Protein AF-A0A087N1M2-F1 (afdb_monomer)

Foldseek 3Di:
DVVVVVVVVVVVVQQVVFVVLVVVVCVVVVCVVQWPDWDWDADPVVRFIWIWTAGNVHNQWIKTWTQDPVVRDIFIFIDNDDDDGDHTDPPD

Mean predicted aligned error: 8.6 Å

Secondary structure (DSSP, 8-state):
--HHHHHHHHHHHHHHHHHHHHHHHHHHTT-GGGEEEEEEEEETTTTEEEEEEEESS-TT--EEEEEETTTTEEEEEE-SSTT---------

Nearest PDB structures (foldseek):
  8ite-assembly1_A  TM=8.666E-01  e=7.756E+00  African swine fever virus
  7ype-assembly1_A  TM=7.358E-01  e=5.226E+00  African swine fever virus
  8roy-assembly1_B  TM=6.879E-01  e=5.529E+00  Homo sapiens

Solvent-accessible surface area (backbone atoms only — not comparable to full-atom values): 5420 Å² total; per-residue (Å²): 142,61,72,66,57,55,56,55,50,53,54,50,52,53,52,49,53,41,49,52,56,51,51,49,50,37,49,77,71,65,42,62,87,43,50,68,46,75,48,81,44,76,42,77,92,76,72,40,62,32,40,37,37,27,34,64,92,44,69,91,46,42,38,37,39,31,58,40,83,88,80,71,44,70,46,34,30,51,48,78,56,100,83,49,87,49,78,53,58,75,70,130

Sequence (92 aa):
MIVLSVLFFSMFFEKKNAADHVNHYLQEQGYTDKIERKMMTYRNDEKKYYMRVRFKDEPTYMYYYHYDKKTKVISAFILENSEHVTDGKYLP

Radius of gyration: 14.36 Å; Cα contacts (8 Å, |Δi|>4): 126; chains: 1; bounding box: 45×29×27 Å

Structure (mmCIF, N/CA/C/O backbone):
data_AF-A0A087N1M2-F1
#
_entry.id   AF-A0A087N1M2-F1
#
loop_
_atom_site.group_PDB
_atom_site.id
_atom_site.type_symbol
_atom_site.label_atom_id
_atom_site.label_alt_id
_atom_site.label_comp_id
_atom_site.label_asym_id
_atom_site.label_entity_id
_atom_site.label_seq_id
_atom_site.pdbx_PDB_ins_code
_atom_site.Cartn_x
_atom_site.Cartn_y
_atom_site.Cartn_z
_atom_site.occupancy
_atom_site.B_iso_or_equiv
_atom_site.auth_seq_id
_atom_site.auth_comp_id
_atom_site.auth_asym_id
_atom_site.auth_atom_id
_atom_site.pdbx_PDB_model_num
ATOM 1 N N . MET A 1 1 ? 34.622 -7.257 -4.455 1.00 51.66 1 MET A N 1
ATOM 2 C CA . MET A 1 1 ? 33.302 -7.353 -3.788 1.00 51.66 1 MET A CA 1
ATOM 3 C C . MET A 1 1 ? 32.679 -5.963 -3.594 1.00 51.66 1 MET A C 1
ATOM 5 O O . MET A 1 1 ? 32.524 -5.520 -2.469 1.00 51.66 1 MET A O 1
ATOM 9 N N . ILE A 1 2 ? 32.353 -5.245 -4.677 1.00 57.97 2 ILE A N 1
ATOM 10 C CA . ILE A 1 2 ? 31.770 -3.880 -4.602 1.00 57.97 2 ILE A CA 1
ATOM 11 C C . ILE A 1 2 ? 30.362 -3.844 -5.228 1.00 57.97 2 ILE A C 1
ATOM 13 O O . ILE A 1 2 ? 29.501 -3.088 -4.793 1.00 57.97 2 ILE A O 1
ATOM 17 N N . VAL A 1 3 ? 30.087 -4.729 -6.193 1.00 58.25 3 VAL A N 1
ATOM 18 C CA . VAL A 1 3 ? 28.828 -4.749 -6.957 1.00 58.25 3 VAL A CA 1
ATOM 19 C C . VAL A 1 3 ? 27.618 -5.170 -6.113 1.00 58.25 3 VAL A C 1
ATOM 21 O O . VAL A 1 3 ? 26.544 -4.597 -6.274 1.00 58.25 3 VAL A O 1
ATOM 24 N N . LEU A 1 4 ? 27.781 -6.110 -5.170 1.00 56.81 4 LEU A N 1
ATOM 25 C CA . LEU A 1 4 ? 26.683 -6.503 -4.275 1.00 56.81 4 LEU A CA 1
ATOM 26 C C . LEU A 1 4 ? 26.229 -5.324 -3.407 1.00 56.81 4 LEU A C 1
ATOM 28 O O . LEU A 1 4 ? 25.035 -5.077 -3.285 1.00 56.81 4 LEU A O 1
ATOM 32 N N . SER A 1 5 ? 27.174 -4.564 -2.853 1.00 59.28 5 SER A N 1
ATOM 33 C CA . SER A 1 5 ? 26.898 -3.467 -1.925 1.00 59.28 5 SER A CA 1
ATOM 34 C C . SER A 1 5 ? 25.973 -2.420 -2.552 1.00 59.28 5 SER A C 1
ATOM 36 O O . SER A 1 5 ? 24.974 -2.042 -1.950 1.00 59.28 5 SER A O 1
ATOM 38 N N . VAL A 1 6 ? 26.251 -2.010 -3.795 1.00 62.72 6 VAL A N 1
ATOM 39 C CA . VAL A 1 6 ? 25.478 -0.974 -4.509 1.00 62.72 6 VAL A CA 1
ATOM 40 C C . VAL A 1 6 ? 24.031 -1.409 -4.768 1.00 62.72 6 VAL A C 1
ATOM 42 O O . VAL A 1 6 ? 23.116 -0.596 -4.640 1.00 62.72 6 VAL A O 1
ATOM 45 N N . LEU A 1 7 ? 23.809 -2.692 -5.070 1.00 61.19 7 LEU A N 1
ATOM 46 C CA . LEU A 1 7 ? 22.470 -3.247 -5.301 1.00 61.19 7 LEU A CA 1
ATOM 47 C C . LEU A 1 7 ? 21.633 -3.307 -4.015 1.00 61.19 7 LEU A C 1
ATOM 49 O O . LEU A 1 7 ? 20.435 -3.027 -4.043 1.00 61.19 7 LEU A O 1
ATOM 53 N N . PHE A 1 8 ? 22.252 -3.621 -2.874 1.00 63.09 8 PHE A N 1
ATOM 54 C CA . PHE A 1 8 ? 21.556 -3.583 -1.584 1.00 63.09 8 PHE A CA 1
ATOM 55 C C . PHE A 1 8 ? 21.196 -2.152 -1.169 1.00 63.09 8 PHE A C 1
ATOM 57 O O . PHE A 1 8 ? 20.093 -1.918 -0.668 1.00 63.09 8 PHE A O 1
ATOM 64 N N . PHE A 1 9 ? 22.084 -1.184 -1.419 1.00 66.44 9 PHE A N 1
ATOM 65 C CA . PHE A 1 9 ? 21.801 0.224 -1.137 1.00 66.44 9 PHE A CA 1
ATOM 66 C C . PHE A 1 9 ? 20.639 0.752 -1.978 1.00 66.44 9 PHE A C 1
ATOM 68 O O . PHE A 1 9 ? 19.718 1.348 -1.418 1.00 66.44 9 PHE A O 1
ATOM 75 N N . SER A 1 10 ? 20.632 0.509 -3.293 1.00 71.50 10 SER A N 1
ATOM 76 C CA . SER A 1 10 ? 19.560 1.003 -4.165 1.00 71.50 10 SER A CA 1
ATOM 77 C C . SER A 1 10 ? 18.196 0.459 -3.735 1.00 71.50 10 SER A C 1
ATOM 79 O O . SER A 1 10 ? 17.265 1.237 -3.538 1.00 71.50 10 SER A O 1
ATOM 81 N N . MET A 1 11 ? 18.102 -0.844 -3.459 1.00 72.88 11 MET A N 1
ATOM 82 C CA . MET A 1 11 ? 16.874 -1.485 -2.991 1.00 72.88 11 MET A CA 1
ATOM 83 C C . MET A 1 11 ? 16.352 -0.858 -1.684 1.00 72.88 11 MET A C 1
ATOM 85 O O . MET A 1 11 ? 15.155 -0.589 -1.555 1.00 72.88 11 MET A O 1
ATOM 89 N N . PHE A 1 12 ? 17.243 -0.566 -0.732 1.00 77.19 12 PHE A N 1
ATOM 90 C CA . PHE A 1 12 ? 16.873 0.068 0.535 1.00 77.19 12 PHE A CA 1
ATOM 91 C C . PHE A 1 12 ? 16.340 1.496 0.346 1.00 77.19 12 PHE A C 1
ATOM 93 O O . PHE A 1 12 ? 15.322 1.857 0.942 1.00 77.19 12 PHE A O 1
ATOM 100 N N . PHE A 1 13 ? 16.979 2.292 -0.516 1.00 81.19 13 PHE A N 1
ATOM 101 C CA . PHE A 1 13 ? 16.510 3.639 -0.850 1.00 81.19 13 PHE A CA 1
ATOM 102 C C . PHE A 1 13 ? 15.138 3.619 -1.519 1.00 81.19 13 PHE A C 1
ATOM 104 O O . PHE A 1 13 ? 14.276 4.427 -1.179 1.00 81.19 13 PHE A O 1
ATOM 111 N N . GLU A 1 14 ? 14.900 2.681 -2.436 1.00 81.25 14 GLU A N 1
ATOM 112 C CA . GLU A 1 14 ? 13.597 2.556 -3.087 1.00 81.25 14 GLU A CA 1
A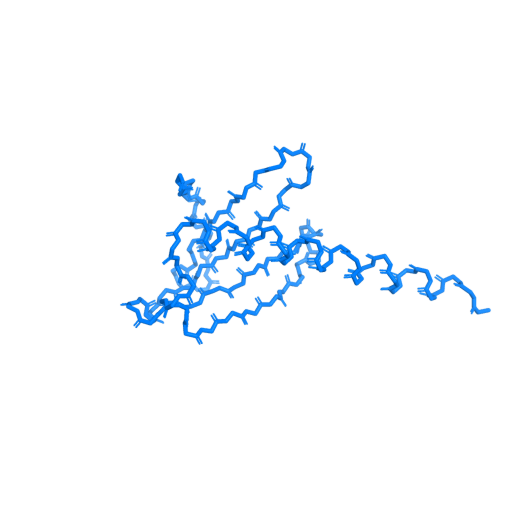TOM 113 C C . GLU A 1 14 ? 12.490 2.171 -2.110 1.00 81.25 14 GLU A C 1
ATOM 115 O O . GLU A 1 14 ? 11.408 2.761 -2.157 1.00 81.25 14 GLU A O 1
ATOM 120 N N . LYS A 1 15 ? 12.778 1.237 -1.196 1.00 83.44 15 LYS A N 1
ATOM 121 C CA . LYS A 1 15 ? 11.856 0.841 -0.131 1.00 83.44 15 LYS A CA 1
ATOM 122 C C . LYS A 1 15 ? 11.504 2.023 0.766 1.00 83.44 15 LYS A C 1
ATOM 124 O O . LYS A 1 15 ? 10.328 2.234 1.053 1.00 83.44 15 LYS A O 1
ATOM 129 N N . LYS A 1 16 ? 12.514 2.779 1.213 1.00 85.94 16 LYS A N 1
ATOM 130 C CA . LYS A 1 16 ? 12.317 3.945 2.080 1.00 85.94 16 LYS A CA 1
ATOM 131 C C . LYS A 1 16 ? 11.507 5.027 1.372 1.00 85.94 16 LYS A C 1
ATOM 133 O O . LYS A 1 16 ? 10.515 5.479 1.921 1.00 85.94 16 LYS A O 1
ATOM 138 N N . ASN A 1 17 ? 11.865 5.362 0.135 1.00 87.12 17 ASN A N 1
ATOM 139 C CA . ASN A 1 17 ? 11.163 6.380 -0.639 1.00 87.12 17 ASN A CA 1
ATOM 140 C C . ASN A 1 17 ? 9.676 6.025 -0.839 1.00 87.12 17 ASN A C 1
ATOM 142 O O . ASN A 1 17 ? 8.796 6.842 -0.592 1.00 87.12 17 ASN A O 1
ATOM 146 N N . ALA A 1 18 ? 9.380 4.775 -1.213 1.00 84.88 18 ALA A N 1
ATOM 147 C CA . ALA A 1 18 ? 7.998 4.311 -1.333 1.00 84.88 18 ALA A CA 1
ATOM 148 C C . ALA A 1 18 ? 7.249 4.369 0.010 1.00 84.88 18 ALA A C 1
ATOM 150 O O . ALA A 1 18 ? 6.089 4.772 0.051 1.00 84.88 18 ALA A O 1
ATOM 151 N N . ALA A 1 19 ? 7.908 3.990 1.108 1.00 87.50 19 ALA A N 1
ATOM 152 C CA . ALA A 1 19 ? 7.306 4.046 2.432 1.00 87.50 19 ALA A CA 1
ATOM 153 C C . ALA A 1 19 ? 7.020 5.482 2.889 1.00 87.50 19 ALA A C 1
ATOM 155 O O . ALA A 1 19 ? 5.952 5.729 3.439 1.00 87.50 19 ALA A O 1
ATOM 156 N N . ASP A 1 20 ? 7.939 6.416 2.650 1.00 89.69 20 ASP A N 1
ATOM 157 C CA . ASP A 1 20 ? 7.798 7.819 3.043 1.00 89.69 20 ASP A CA 1
ATOM 158 C C . ASP A 1 20 ? 6.635 8.484 2.294 1.00 89.69 20 ASP A C 1
ATOM 160 O O . ASP A 1 20 ? 5.792 9.112 2.929 1.00 89.69 20 ASP A O 1
ATOM 164 N N . HIS A 1 21 ? 6.509 8.260 0.980 1.00 89.88 21 HIS A N 1
ATOM 165 C CA . HIS A 1 21 ? 5.385 8.782 0.195 1.00 89.88 21 HIS A CA 1
ATOM 166 C C . HIS A 1 21 ? 4.031 8.230 0.651 1.00 89.88 21 HIS A C 1
ATOM 168 O O . HIS A 1 21 ? 3.084 8.992 0.833 1.00 89.88 21 HIS A O 1
ATOM 174 N N . VAL A 1 22 ? 3.935 6.917 0.880 1.00 87.06 22 VAL A N 1
ATOM 175 C CA . VAL A 1 22 ? 2.687 6.318 1.370 1.00 87.06 22 VAL A CA 1
ATOM 176 C C . VAL A 1 22 ? 2.355 6.800 2.785 1.00 87.06 22 VAL A C 1
ATOM 178 O O . VAL A 1 22 ? 1.207 7.130 3.062 1.00 87.06 22 VAL A O 1
ATOM 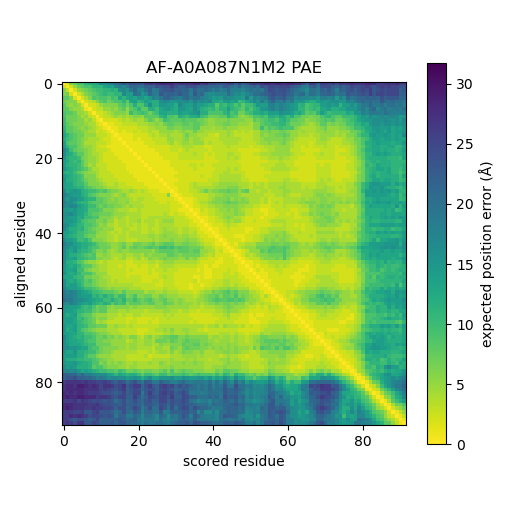181 N N . ASN A 1 23 ? 3.341 6.870 3.684 1.00 89.19 23 ASN A N 1
ATOM 182 C CA . ASN A 1 23 ? 3.130 7.380 5.040 1.00 89.19 23 ASN A CA 1
ATOM 183 C C . ASN A 1 23 ? 2.661 8.835 5.027 1.00 89.19 23 ASN A C 1
ATOM 185 O O . ASN A 1 23 ? 1.764 9.180 5.789 1.00 89.19 23 ASN A O 1
ATOM 189 N N . HIS A 1 24 ? 3.262 9.666 4.174 1.00 89.50 24 HIS A N 1
ATOM 190 C CA . HIS A 1 24 ? 2.875 11.060 4.026 1.00 89.50 24 HIS A CA 1
ATOM 191 C C . HIS A 1 24 ? 1.417 11.183 3.584 1.00 89.50 24 HIS A C 1
ATOM 193 O O . HIS A 1 24 ? 0.648 11.866 4.246 1.00 89.50 24 HIS A O 1
ATOM 199 N N . TYR A 1 25 ? 1.001 10.424 2.570 1.00 87.19 25 TYR A N 1
ATOM 200 C CA . TYR A 1 25 ? -0.396 10.392 2.133 1.00 87.19 25 TYR A CA 1
ATOM 201 C C . TYR A 1 25 ? -1.358 9.933 3.232 1.00 87.19 25 TYR A C 1
ATOM 203 O O . TYR A 1 25 ? -2.380 10.567 3.469 1.00 87.19 25 TYR A O 1
ATOM 211 N N . LEU A 1 26 ? -1.022 8.868 3.966 1.00 86.50 26 LEU A N 1
ATOM 212 C CA . LEU A 1 26 ? -1.849 8.410 5.090 1.00 86.50 26 LEU A CA 1
ATOM 213 C C . LEU A 1 26 ? -1.956 9.466 6.198 1.00 86.50 26 LEU A C 1
ATOM 215 O O . LEU A 1 26 ? -2.985 9.549 6.868 1.00 86.50 26 LEU A O 1
ATOM 219 N N . GLN A 1 27 ? -0.906 10.265 6.389 1.00 89.75 27 GLN A N 1
ATOM 220 C CA . GLN A 1 27 ? -0.898 11.371 7.336 1.00 89.75 27 GLN A CA 1
ATOM 221 C C . GLN A 1 27 ? -1.743 12.551 6.846 1.00 89.75 27 GLN A C 1
ATOM 223 O O . GLN A 1 27 ? -2.536 13.066 7.630 1.00 89.75 27 GLN A O 1
ATOM 228 N N . GLU A 1 28 ? -1.615 12.953 5.581 1.00 87.94 28 GLU A N 1
ATOM 229 C CA . GLU A 1 28 ? -2.421 14.023 4.972 1.00 87.94 28 GLU A CA 1
ATOM 230 C C . GLU A 1 28 ? -3.917 13.699 5.009 1.00 87.94 28 GLU A C 1
ATOM 232 O O . GLU A 1 28 ? -4.737 14.568 5.292 1.00 87.94 28 GLU A O 1
ATOM 237 N N . GLN A 1 29 ? -4.266 12.428 4.813 1.00 83.19 29 GLN A N 1
ATOM 238 C CA . GLN A 1 29 ? -5.642 11.937 4.874 1.00 83.19 29 GLN A CA 1
ATOM 239 C C . GLN A 1 29 ? -6.145 11.682 6.311 1.00 83.19 29 GLN A C 1
ATOM 241 O O . GLN A 1 29 ? -7.285 11.265 6.513 1.00 83.19 29 GLN A O 1
ATOM 246 N N . GLY A 1 30 ? -5.310 11.900 7.334 1.00 85.56 30 GLY A N 1
ATOM 247 C CA . GLY A 1 30 ? -5.703 11.748 8.739 1.00 85.56 30 GLY A CA 1
ATOM 248 C C . GLY A 1 30 ? -5.919 10.299 9.194 1.00 85.56 30 GLY A C 1
ATOM 249 O O . GLY A 1 30 ? -6.614 10.052 10.181 1.00 85.56 30 GLY A O 1
ATOM 250 N N . TYR A 1 31 ? -5.332 9.318 8.504 1.00 85.12 31 TYR A N 1
ATOM 251 C CA . TYR A 1 31 ? -5.494 7.900 8.833 1.00 85.12 31 TYR A CA 1
ATOM 252 C C . TYR A 1 31 ? -4.502 7.383 9.883 1.00 85.12 31 TYR A C 1
ATOM 254 O O . TYR A 1 31 ? -4.714 6.297 10.420 1.00 85.12 31 TYR A O 1
ATOM 262 N N . THR A 1 32 ? -3.437 8.126 10.206 1.00 84.81 32 THR A N 1
ATOM 263 C CA . THR A 1 32 ? -2.327 7.667 11.065 1.00 84.81 32 THR A CA 1
ATOM 264 C C . THR A 1 32 ? -2.780 7.047 12.390 1.00 84.81 32 THR A C 1
ATOM 266 O O . THR A 1 32 ? -2.299 5.973 12.752 1.00 84.81 32 THR A O 1
ATOM 269 N N . ASP A 1 33 ? -3.744 7.659 13.080 1.00 87.75 33 ASP A N 1
ATOM 270 C CA . ASP A 1 33 ? -4.212 7.194 14.396 1.00 87.75 33 ASP A CA 1
ATOM 271 C C . ASP A 1 33 ? -5.110 5.950 14.318 1.00 87.75 33 ASP A C 1
ATOM 273 O O . ASP A 1 33 ? -5.240 5.183 15.285 1.00 87.75 33 ASP A O 1
ATOM 277 N N . LYS A 1 34 ? -5.700 5.724 13.140 1.00 87.12 34 LYS A N 1
ATOM 278 C CA . LYS A 1 34 ? -6.548 4.571 12.835 1.00 87.12 34 LYS A CA 1
ATOM 279 C C . LYS A 1 34 ? -5.734 3.348 12.436 1.00 87.12 34 LYS A C 1
ATOM 281 O O . LYS A 1 34 ? -6.283 2.255 12.407 1.00 87.12 34 LYS A O 1
ATOM 286 N N . ILE A 1 35 ? -4.438 3.486 12.152 1.00 87.50 35 ILE A N 1
ATOM 287 C CA . ILE A 1 35 ? -3.586 2.353 11.776 1.00 87.50 35 ILE A CA 1
ATOM 288 C C . ILE A 1 35 ? -3.336 1.474 13.005 1.00 87.50 35 ILE A C 1
ATOM 290 O O . ILE A 1 35 ? -2.801 1.917 14.020 1.00 87.50 35 ILE A O 1
ATOM 294 N N . GLU A 1 36 ? -3.697 0.199 12.902 1.00 87.94 36 GLU A N 1
ATOM 295 C CA . GLU A 1 36 ? -3.340 -0.826 13.882 1.00 87.94 36 GLU A CA 1
ATOM 296 C C . GLU A 1 36 ? -1.951 -1.391 13.572 1.00 87.94 36 GLU A C 1
ATOM 298 O O . 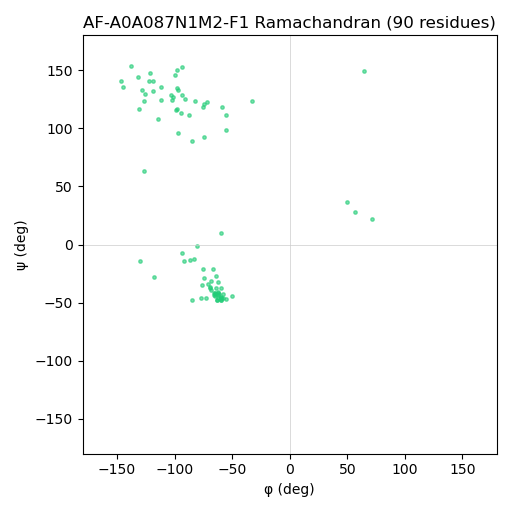GLU A 1 36 ? -1.086 -1.506 14.441 1.00 87.94 36 GLU A O 1
ATOM 303 N N . ARG A 1 37 ? -1.723 -1.739 12.301 1.00 86.38 37 ARG A N 1
ATOM 304 C CA . ARG A 1 37 ? -0.475 -2.339 11.834 1.00 86.38 37 ARG A CA 1
ATOM 305 C C . ARG A 1 37 ? -0.174 -1.893 10.414 1.00 86.38 37 ARG 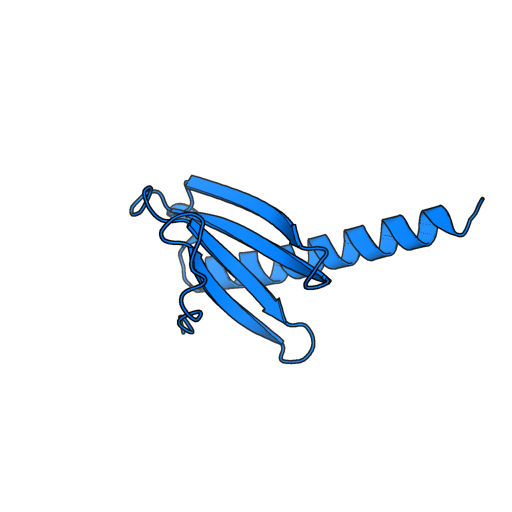A C 1
ATOM 307 O O . ARG A 1 37 ? -1.058 -1.877 9.563 1.00 86.38 37 ARG A O 1
ATOM 314 N N . LYS A 1 38 ? 1.103 -1.627 10.138 1.00 88.62 38 LYS A N 1
ATOM 315 C CA . LYS A 1 38 ? 1.610 -1.446 8.777 1.00 88.62 38 LYS A CA 1
ATOM 316 C C . LYS A 1 38 ? 2.873 -2.260 8.530 1.00 88.62 38 LYS A C 1
ATOM 318 O O . LYS A 1 38 ? 3.698 -2.412 9.428 1.00 88.62 38 LYS A O 1
ATOM 323 N N . MET A 1 39 ? 3.028 -2.785 7.320 1.00 87.38 39 MET A N 1
ATOM 324 C CA . MET A 1 39 ? 4.192 -3.573 6.916 1.00 87.38 39 MET A CA 1
ATOM 325 C C . MET A 1 39 ? 4.540 -3.308 5.456 1.00 87.38 39 MET A C 1
ATOM 327 O O . MET A 1 39 ? 3.668 -3.310 4.594 1.00 87.38 39 MET A O 1
ATOM 331 N N . MET A 1 40 ? 5.830 -3.134 5.168 1.00 85.38 40 MET A N 1
ATOM 332 C CA . MET A 1 40 ? 6.306 -2.978 3.798 1.00 85.38 40 MET A CA 1
ATOM 333 C C . MET A 1 40 ? 6.676 -4.331 3.195 1.00 85.38 40 MET A C 1
ATOM 335 O O . MET A 1 40 ? 7.520 -5.042 3.742 1.00 85.38 40 MET A O 1
ATOM 339 N N . THR A 1 41 ? 6.091 -4.652 2.047 1.00 84.44 41 THR A N 1
ATOM 340 C CA . THR A 1 41 ? 6.355 -5.878 1.288 1.00 84.44 41 THR A CA 1
ATOM 341 C C . THR A 1 41 ? 6.816 -5.545 -0.124 1.00 84.44 41 THR A C 1
ATOM 343 O O . THR A 1 41 ? 6.314 -4.609 -0.741 1.00 84.44 41 THR A O 1
ATOM 346 N N . TYR A 1 42 ? 7.779 -6.310 -0.632 1.00 82.19 42 TYR A N 1
ATOM 347 C CA . TYR A 1 42 ? 8.226 -6.227 -2.019 1.00 82.19 42 TYR A CA 1
ATOM 348 C C . TYR A 1 42 ? 7.613 -7.379 -2.813 1.00 82.19 42 TYR A C 1
ATOM 350 O O . TYR A 1 42 ? 7.751 -8.535 -2.410 1.00 82.19 42 TYR A O 1
ATOM 358 N N . ARG A 1 43 ? 6.943 -7.064 -3.922 1.00 81.00 43 ARG A N 1
ATOM 359 C CA . ARG A 1 43 ? 6.447 -8.045 -4.890 1.00 81.00 43 ARG A CA 1
ATOM 360 C C . ARG A 1 43 ? 7.424 -8.129 -6.050 1.00 81.00 43 ARG A C 1
ATOM 362 O O . ARG A 1 43 ? 7.655 -7.136 -6.740 1.00 81.00 43 ARG A O 1
ATOM 369 N N . ASN A 1 44 ? 8.037 -9.296 -6.217 1.00 73.81 44 ASN A N 1
ATOM 370 C CA . ASN A 1 44 ? 9.094 -9.503 -7.205 1.00 73.81 44 ASN A CA 1
ATOM 371 C C . ASN A 1 44 ? 8.550 -9.632 -8.639 1.00 73.81 44 ASN A C 1
ATOM 373 O O . ASN A 1 44 ? 9.175 -9.160 -9.582 1.00 73.81 44 ASN A O 1
ATOM 377 N N . ASP A 1 45 ? 7.372 -10.233 -8.782 1.00 79.31 45 ASP A N 1
ATOM 378 C CA . ASP A 1 45 ? 6.581 -10.327 -10.014 1.00 79.31 45 ASP A CA 1
ATOM 379 C C . ASP A 1 45 ? 6.288 -8.948 -10.621 1.00 79.31 45 ASP A C 1
ATOM 381 O O . ASP A 1 45 ? 6.522 -8.722 -11.806 1.00 79.31 45 ASP A O 1
ATOM 385 N N . GLU A 1 46 ? 5.859 -7.998 -9.794 1.00 77.25 46 GLU A N 1
ATOM 386 C CA . GLU A 1 46 ? 5.533 -6.640 -10.238 1.00 77.25 46 GLU A CA 1
ATOM 387 C C . GLU A 1 46 ? 6.710 -5.663 -10.103 1.00 77.25 46 GLU A C 1
ATOM 389 O O . GLU A 1 46 ? 6.622 -4.519 -10.547 1.00 77.25 46 GLU A O 1
ATOM 394 N N . LYS A 1 47 ? 7.813 -6.095 -9.477 1.00 80.31 47 LYS A N 1
ATOM 395 C CA . LYS A 1 47 ? 8.956 -5.261 -9.065 1.00 80.31 47 LYS A CA 1
ATOM 396 C C . LYS A 1 47 ? 8.532 -4.010 -8.282 1.00 80.31 47 LYS A C 1
ATOM 398 O O . LYS A 1 47 ? 9.133 -2.944 -8.423 1.00 80.31 47 LYS A O 1
ATOM 403 N N . LYS A 1 48 ? 7.497 -4.136 -7.448 1.00 83.12 48 LYS A N 1
ATOM 404 C CA . LYS A 1 48 ? 6.857 -3.024 -6.732 1.00 83.12 48 LYS A CA 1
ATOM 405 C C . LYS A 1 48 ? 6.899 -3.206 -5.223 1.00 83.12 48 LYS A C 1
ATOM 407 O O . LYS A 1 48 ? 6.812 -4.309 -4.687 1.00 83.12 48 LYS A O 1
ATOM 412 N N . TYR A 1 49 ? 6.992 -2.076 -4.537 1.00 85.12 49 TYR A N 1
ATOM 413 C CA . TYR A 1 49 ? 6.830 -1.991 -3.096 1.00 85.12 49 TYR A CA 1
ATOM 414 C C . TYR A 1 49 ? 5.379 -1.661 -2.753 1.00 85.12 49 TYR A C 1
ATOM 416 O O . TYR A 1 49 ? 4.831 -0.680 -3.261 1.00 85.12 49 TYR A O 1
ATOM 424 N N . TYR A 1 50 ? 4.802 -2.465 -1.862 1.00 86.06 50 TYR A N 1
ATOM 425 C CA . TYR A 1 50 ? 3.463 -2.289 -1.314 1.00 86.06 50 TYR A CA 1
ATOM 426 C C . TYR A 1 50 ? 3.530 -2.099 0.197 1.00 86.06 50 TYR A C 1
ATOM 428 O O . TYR A 1 50 ? 4.191 -2.873 0.897 1.00 86.06 50 TYR A O 1
ATOM 436 N N . MET A 1 51 ? 2.836 -1.087 0.706 1.00 88.75 51 MET A N 1
ATOM 437 C CA . MET A 1 51 ? 2.600 -0.917 2.131 1.00 88.75 51 MET A CA 1
ATOM 438 C C . MET A 1 51 ? 1.255 -1.537 2.482 1.00 88.75 51 MET A C 1
ATOM 440 O O . MET A 1 51 ? 0.206 -1.050 2.072 1.00 88.75 51 MET A O 1
ATOM 444 N N . ARG A 1 52 ? 1.304 -2.614 3.256 1.00 89.94 52 ARG A N 1
ATOM 445 C CA . ARG A 1 52 ? 0.132 -3.278 3.818 1.00 89.94 52 ARG A CA 1
ATOM 446 C C . ARG A 1 52 ? -0.270 -2.527 5.071 1.00 89.94 52 ARG A C 1
ATOM 448 O O . ARG A 1 52 ? 0.560 -2.397 5.967 1.00 89.94 52 ARG A O 1
ATOM 455 N N . VAL A 1 53 ? -1.503 -2.058 5.142 1.00 88.25 53 VAL A N 1
ATOM 456 C CA . VAL A 1 53 ? -2.054 -1.309 6.269 1.00 88.25 53 VAL A CA 1
ATOM 457 C C . VAL A 1 53 ? -3.324 -2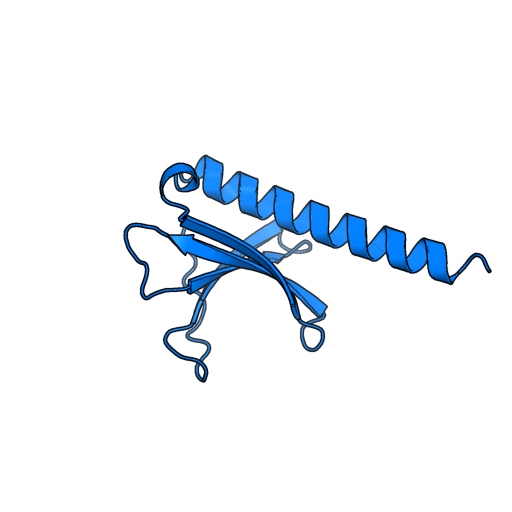.007 6.730 1.00 88.25 53 VAL A C 1
ATOM 459 O O . VAL A 1 53 ? -4.197 -2.333 5.928 1.00 88.25 53 VAL A O 1
ATOM 462 N N . ARG A 1 54 ? -3.405 -2.264 8.032 1.00 87.12 54 ARG A N 1
ATOM 463 C CA . ARG A 1 54 ? -4.610 -2.720 8.718 1.00 87.12 54 ARG A CA 1
ATOM 464 C C . ARG A 1 54 ? -5.070 -1.595 9.630 1.00 87.12 54 ARG A C 1
ATOM 466 O O . ARG A 1 54 ? -4.276 -1.119 10.450 1.00 87.12 54 ARG A O 1
ATOM 473 N N . PHE A 1 55 ? -6.316 -1.174 9.469 1.00 87.75 55 PHE A N 1
ATOM 474 C CA . PHE A 1 55 ? -6.922 -0.156 10.315 1.00 87.75 55 PHE A CA 1
ATOM 475 C C . PHE A 1 55 ? -7.682 -0.794 11.486 1.00 87.75 55 PHE A C 1
ATOM 477 O O . PHE A 1 55 ? -8.116 -1.941 11.403 1.00 87.75 55 PHE A O 1
ATOM 484 N N . LYS A 1 56 ? -7.795 -0.058 12.595 1.00 87.44 56 LYS A N 1
ATOM 485 C CA . LYS A 1 56 ? -8.433 -0.492 13.849 1.00 87.44 56 LYS A CA 1
ATOM 486 C C . LYS A 1 56 ? -9.954 -0.597 13.726 1.00 87.44 56 LYS A C 1
ATOM 488 O O . LYS A 1 56 ? -10.558 -1.432 14.388 1.00 87.44 56 LYS A O 1
ATOM 493 N N . ASP A 1 57 ? -10.555 0.282 12.930 1.00 86.06 57 ASP A N 1
ATOM 494 C CA . ASP A 1 57 ? -11.986 0.314 12.614 1.00 86.06 57 ASP A CA 1
ATOM 495 C C . ASP A 1 57 ? -12.387 -0.801 11.640 1.00 86.06 57 ASP A C 1
ATOM 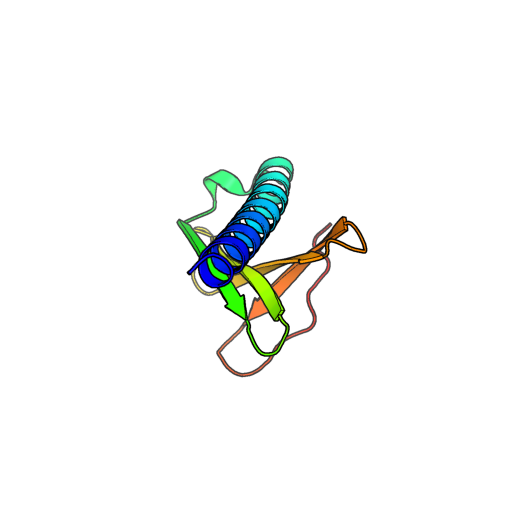497 O O . ASP A 1 57 ? -13.497 -1.321 11.722 1.00 86.06 57 ASP A O 1
ATOM 501 N N . GLU A 1 58 ? -11.460 -1.228 10.782 1.00 80.38 58 GLU A N 1
ATOM 502 C CA . GLU A 1 58 ? -11.686 -2.243 9.754 1.00 80.38 58 GLU A CA 1
ATOM 503 C C . GLU A 1 58 ? -10.672 -3.406 9.818 1.00 80.38 58 GLU A C 1
ATOM 505 O O . GLU A 1 58 ? -9.927 -3.651 8.863 1.00 80.38 58 GLU A O 1
ATOM 510 N N . PRO A 1 59 ? -10.635 -4.188 10.917 1.00 77.00 59 PRO A N 1
ATOM 511 C CA . PRO A 1 59 ? -9.624 -5.233 11.112 1.00 77.00 59 PRO A CA 1
ATOM 512 C C . PRO A 1 59 ? -9.754 -6.400 10.118 1.00 77.00 59 PRO A C 1
ATOM 514 O O . PRO A 1 59 ? -8.791 -7.145 9.898 1.00 77.00 59 PRO A O 1
ATOM 517 N N . THR A 1 60 ? -10.930 -6.577 9.512 1.00 78.44 60 THR A N 1
ATOM 518 C CA . THR A 1 60 ? -11.191 -7.602 8.490 1.00 78.44 60 THR A CA 1
ATOM 519 C C . THR A 1 60 ? -10.446 -7.312 7.189 1.00 78.44 60 THR A C 1
ATOM 521 O O . THR A 1 60 ? -10.013 -8.244 6.514 1.00 78.44 60 THR A O 1
ATOM 524 N N . TYR A 1 61 ? -10.236 -6.035 6.860 1.00 78.88 61 TYR A N 1
ATOM 525 C CA . TYR A 1 61 ? -9.642 -5.625 5.595 1.00 78.88 61 TYR A CA 1
ATOM 526 C C . TYR A 1 61 ? -8.152 -5.333 5.732 1.00 78.88 61 TYR A C 1
ATOM 528 O O . TYR A 1 61 ? -7.638 -4.910 6.771 1.00 78.88 61 TYR A O 1
ATOM 536 N N . MET A 1 62 ? -7.436 -5.567 4.636 1.00 82.56 62 MET A N 1
ATOM 537 C CA . MET A 1 62 ? -6.049 -5.161 4.504 1.00 82.56 62 MET A CA 1
ATOM 538 C C . MET A 1 62 ? -5.881 -4.340 3.239 1.00 82.56 62 MET A C 1
ATOM 540 O O . MET A 1 62 ? -6.174 -4.803 2.136 1.00 82.56 62 MET A O 1
ATOM 544 N N . TYR A 1 63 ? -5.375 -3.132 3.433 1.00 84.12 63 TYR A N 1
ATOM 545 C CA . TYR A 1 63 ? -5.177 -2.144 2.392 1.00 84.12 63 TYR A CA 1
ATOM 546 C C . TYR A 1 63 ? -3.738 -2.196 1.903 1.00 84.12 63 TYR A C 1
ATOM 548 O O . TYR A 1 63 ? -2.801 -2.230 2.700 1.00 84.12 63 TYR A O 1
ATOM 556 N N . TYR A 1 64 ? -3.553 -2.212 0.591 1.00 85.81 64 TYR A N 1
ATOM 557 C CA . TYR A 1 64 ? -2.247 -2.276 -0.049 1.00 85.81 64 TYR A CA 1
ATOM 558 C C . TYR A 1 64 ? -2.022 -0.984 -0.809 1.00 85.81 64 TYR A C 1
ATOM 560 O O . TYR A 1 64 ? -2.631 -0.757 -1.850 1.00 85.81 64 TYR A O 1
ATOM 568 N N . TYR A 1 65 ? -1.133 -0.149 -0.288 1.00 86.38 65 TYR A N 1
ATOM 569 C CA . TYR A 1 65 ? -0.772 1.122 -0.897 1.00 86.38 65 TYR A CA 1
ATOM 570 C C . TYR A 1 65 ? 0.509 0.979 -1.707 1.00 86.38 65 TYR A C 1
ATOM 572 O O . TYR A 1 65 ? 1.498 0.408 -1.243 1.00 86.38 65 TYR A O 1
ATOM 580 N N . HIS A 1 66 ? 0.507 1.537 -2.907 1.00 87.06 66 HIS A N 1
ATOM 581 C CA . HIS A 1 66 ? 1.645 1.574 -3.807 1.00 87.06 66 HIS A CA 1
ATOM 582 C C . HIS A 1 66 ? 1.887 2.996 -4.282 1.00 87.06 66 HIS A C 1
ATOM 584 O O . HIS A 1 66 ? 0.960 3.662 -4.726 1.00 87.06 66 HIS A O 1
ATOM 590 N N . TYR A 1 67 ? 3.144 3.427 -4.229 1.00 86.38 67 TYR A N 1
ATOM 591 C CA . TYR A 1 67 ? 3.577 4.673 -4.840 1.00 86.38 67 TYR A CA 1
ATOM 592 C C . TYR A 1 67 ? 4.203 4.404 -6.211 1.00 86.38 67 TYR A C 1
ATOM 594 O O . TYR A 1 67 ? 5.256 3.761 -6.304 1.00 86.38 67 TYR A O 1
ATOM 602 N N . ASP A 1 68 ? 3.578 4.931 -7.262 1.00 83.25 68 ASP A N 1
ATOM 603 C CA . ASP A 1 68 ? 4.131 4.914 -8.612 1.00 83.25 68 ASP A CA 1
ATOM 604 C C . ASP A 1 68 ? 5.029 6.141 -8.818 1.00 83.25 68 ASP A C 1
ATOM 606 O O . ASP A 1 68 ? 4.571 7.280 -8.901 1.00 83.25 68 ASP A O 1
ATOM 610 N N . LYS A 1 69 ? 6.339 5.910 -8.942 1.00 77.81 69 LYS A N 1
ATOM 611 C CA . LYS A 1 69 ? 7.334 6.976 -9.138 1.00 77.81 69 LYS A CA 1
ATOM 612 C C . LYS A 1 69 ? 7.165 7.738 -10.458 1.00 77.81 69 LYS A C 1
ATOM 614 O O . LYS A 1 69 ? 7.614 8.879 -10.540 1.00 77.81 69 LYS A O 1
ATOM 619 N N . LYS A 1 70 ? 6.597 7.115 -11.499 1.00 80.75 70 LYS A N 1
ATOM 620 C CA . LYS A 1 70 ? 6.456 7.730 -12.830 1.00 80.75 70 LYS A CA 1
ATOM 621 C C . LYS A 1 70 ? 5.313 8.732 -12.848 1.00 80.75 70 LYS A C 1
ATOM 623 O O . LYS A 1 70 ? 5.476 9.832 -13.362 1.00 80.75 70 LYS A O 1
ATOM 628 N N . THR A 1 71 ? 4.174 8.345 -12.284 1.00 81.50 71 THR A N 1
ATOM 629 C CA . THR A 1 71 ? 2.966 9.180 -12.239 1.00 81.50 71 THR A CA 1
ATOM 630 C C . THR A 1 71 ? 2.888 10.025 -10.968 1.00 81.50 71 THR A C 1
ATOM 632 O O . THR A 1 71 ? 2.115 10.974 -10.923 1.00 81.50 71 THR A O 1
ATOM 635 N N . LYS A 1 72 ? 3.714 9.717 -9.955 1.00 78.62 72 LYS A N 1
ATOM 636 C CA . LYS A 1 72 ? 3.662 10.273 -8.592 1.00 78.62 72 LYS A CA 1
ATOM 637 C C . LYS A 1 72 ? 2.306 10.061 -7.913 1.00 78.62 72 LYS A C 1
ATOM 639 O O . LYS A 1 72 ? 1.911 10.845 -7.057 1.00 78.62 72 LYS A O 1
ATOM 644 N N . VAL A 1 73 ? 1.603 9.001 -8.297 1.00 78.06 73 VAL A N 1
ATOM 645 C CA . VAL A 1 73 ? 0.281 8.657 -7.772 1.00 78.06 73 VAL A CA 1
ATOM 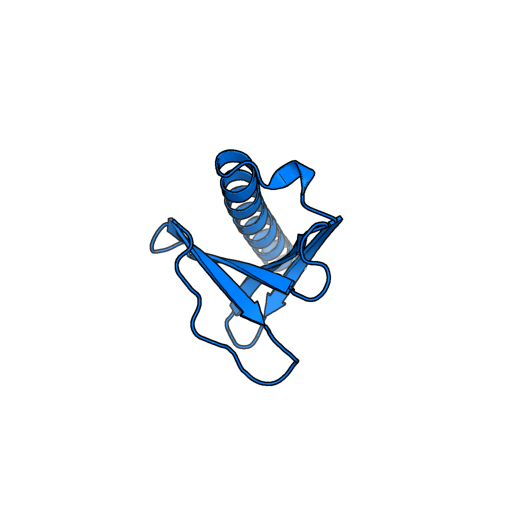646 C C . VAL A 1 73 ? 0.416 7.571 -6.715 1.00 78.06 73 VAL A C 1
ATOM 648 O O . VAL A 1 73 ? 1.271 6.685 -6.813 1.00 78.06 73 VAL A O 1
ATOM 651 N N . ILE A 1 74 ? -0.448 7.640 -5.705 1.00 81.44 74 ILE A N 1
ATOM 652 C CA . ILE A 1 74 ? -0.629 6.569 -4.734 1.00 81.44 74 ILE A CA 1
ATOM 653 C C . ILE A 1 74 ? -1.897 5.812 -5.099 1.00 81.44 74 ILE A C 1
ATOM 655 O O . ILE A 1 74 ? -2.969 6.392 -5.241 1.00 81.44 74 ILE A O 1
ATOM 659 N N . SER A 1 75 ? -1.756 4.506 -5.277 1.00 81.00 75 SER A N 1
ATOM 660 C CA . SER A 1 75 ? -2.864 3.601 -5.556 1.00 81.00 75 SER A CA 1
ATOM 661 C C . SER A 1 75 ? -3.060 2.686 -4.363 1.00 81.00 75 SER A C 1
ATOM 663 O O . SER A 1 75 ? -2.088 2.154 -3.824 1.00 81.00 75 SER A O 1
ATOM 665 N N . ALA A 1 76 ? -4.312 2.502 -3.961 1.00 80.25 76 ALA A N 1
ATOM 666 C CA . ALA A 1 76 ? -4.696 1.609 -2.884 1.00 80.25 76 ALA A CA 1
ATOM 667 C C . ALA A 1 76 ? -5.619 0.521 -3.433 1.00 80.25 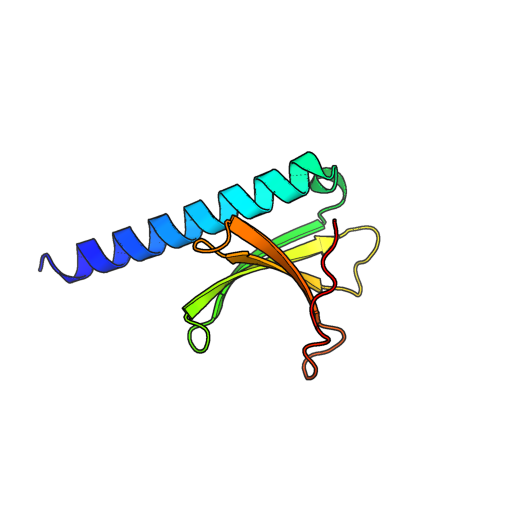76 ALA A C 1
ATOM 669 O O . ALA A 1 76 ? -6.479 0.800 -4.264 1.00 80.25 76 ALA A O 1
ATOM 670 N N . PHE A 1 77 ? -5.463 -0.712 -2.967 1.00 80.25 77 PHE A N 1
ATOM 671 C CA . PHE A 1 77 ? -6.435 -1.774 -3.220 1.00 80.25 77 PHE A CA 1
ATOM 672 C C . PHE A 1 77 ? -6.675 -2.596 -1.959 1.00 80.25 77 PHE A C 1
ATOM 674 O O . PHE A 1 77 ? -5.818 -2.679 -1.074 1.00 80.25 77 PHE A O 1
ATOM 681 N N . ILE A 1 78 ? -7.865 -3.183 -1.882 1.00 77.94 78 ILE A N 1
ATOM 682 C CA . ILE A 1 78 ? -8.296 -4.036 -0.777 1.00 77.94 78 ILE A CA 1
ATOM 683 C C . ILE A 1 78 ? -8.199 -5.472 -1.271 1.00 77.94 78 ILE A C 1
ATOM 685 O O . ILE A 1 78 ? -8.712 -5.793 -2.340 1.00 77.94 78 ILE A O 1
ATOM 689 N N . LEU A 1 79 ? -7.535 -6.333 -0.504 1.00 67.69 79 LEU A N 1
ATOM 690 C CA . LEU A 1 79 ? -7.573 -7.767 -0.768 1.00 67.69 79 LEU A CA 1
ATOM 691 C C . LEU A 1 79 ? -8.627 -8.387 0.151 1.00 67.69 79 LEU A C 1
ATOM 693 O O . LEU A 1 79 ? -8.357 -8.652 1.325 1.00 67.69 79 LEU A O 1
ATOM 697 N N . GLU A 1 80 ? -9.838 -8.561 -0.368 1.00 54.47 80 GLU A N 1
ATOM 698 C CA . GLU A 1 80 ? -10.922 -9.250 0.326 1.00 54.47 80 GLU A CA 1
ATOM 699 C C . GLU A 1 80 ? -10.756 -10.756 0.069 1.00 54.47 80 GLU A C 1
ATOM 701 O O . GLU A 1 80 ? -11.223 -11.300 -0.924 1.00 54.47 80 GLU A O 1
ATOM 706 N N . ASN A 1 81 ? -9.990 -11.412 0.945 1.00 46.62 81 ASN A N 1
ATOM 707 C CA . ASN A 1 81 ? -9.531 -12.798 0.816 1.00 46.62 81 ASN A CA 1
ATOM 708 C C . ASN A 1 81 ? -8.584 -13.073 -0.372 1.00 46.62 81 ASN A C 1
ATOM 710 O O . ASN A 1 81 ? -8.563 -12.419 -1.407 1.00 46.62 81 ASN A O 1
ATOM 714 N N . SER A 1 82 ? -7.707 -14.044 -0.149 1.00 44.22 82 SER A N 1
ATOM 715 C CA . SER A 1 82 ? -6.418 -14.308 -0.800 1.00 44.22 82 SER A CA 1
ATOM 716 C C . SER A 1 82 ? -6.385 -14.570 -2.315 1.00 44.22 82 SER A C 1
ATOM 718 O O . SER A 1 82 ? -5.326 -14.959 -2.800 1.00 44.22 82 SER A O 1
ATOM 720 N N . GLU A 1 83 ? -7.463 -14.367 -3.072 1.00 39.06 83 GLU A N 1
ATOM 721 C CA . GLU A 1 83 ? -7.528 -14.821 -4.472 1.00 39.06 83 GLU A CA 1
ATOM 722 C C . GLU A 1 83 ? -7.974 -13.778 -5.499 1.00 39.06 83 GLU A C 1
ATOM 724 O O . GLU A 1 83 ? -7.725 -13.989 -6.682 1.00 39.06 83 GLU A O 1
ATOM 729 N N . HIS A 1 84 ? -8.541 -12.632 -5.111 1.00 35.47 84 HIS A N 1
ATOM 730 C CA . HIS A 1 84 ? -8.997 -11.651 -6.099 1.00 35.47 84 HIS A CA 1
ATOM 731 C C . HIS A 1 84 ? -8.505 -10.234 -5.796 1.00 35.47 84 HIS A C 1
ATOM 733 O O . HIS A 1 84 ? -8.819 -9.622 -4.777 1.00 35.47 84 HIS A O 1
ATOM 739 N N . VAL A 1 85 ? -7.691 -9.721 -6.724 1.00 42.28 85 VAL A N 1
ATOM 740 C CA . VAL A 1 85 ? -7.313 -8.311 -6.818 1.00 42.28 85 VAL A CA 1
ATOM 741 C C . VAL A 1 85 ? -8.527 -7.576 -7.371 1.00 42.28 85 VAL A C 1
ATOM 743 O O . VAL A 1 85 ? -8.727 -7.522 -8.582 1.00 42.28 85 VAL A O 1
ATOM 746 N N . THR A 1 86 ? -9.378 -7.064 -6.491 1.00 40.25 86 THR A N 1
ATOM 747 C CA . THR A 1 86 ? -10.431 -6.140 -6.906 1.00 40.25 86 THR A CA 1
ATOM 748 C C . THR A 1 86 ? -9.758 -4.807 -7.197 1.00 40.25 86 THR A C 1
ATOM 750 O O . THR A 1 86 ? -9.064 -4.269 -6.329 1.00 40.25 86 THR A O 1
ATOM 753 N N . ASP A 1 87 ? -9.907 -4.339 -8.438 1.00 41.75 87 ASP A N 1
ATOM 754 C CA . ASP A 1 87 ? -9.365 -3.084 -8.958 1.00 41.75 87 ASP A CA 1
ATOM 755 C C . ASP A 1 87 ? -9.314 -2.001 -7.881 1.00 41.75 87 ASP A C 1
ATOM 757 O O . ASP A 1 87 ? -10.316 -1.688 -7.228 1.00 41.75 87 ASP A O 1
ATOM 761 N N . GLY A 1 88 ? -8.111 -1.465 -7.674 1.00 39.78 88 GLY A N 1
ATOM 762 C CA . GLY A 1 88 ? -7.860 -0.455 -6.665 1.00 39.78 88 GLY A CA 1
ATOM 763 C C . GLY A 1 88 ? -8.786 0.730 -6.873 1.00 39.78 88 GLY A C 1
ATOM 764 O O . GLY A 1 88 ? -8.652 1.472 -7.845 1.00 39.78 88 GLY A O 1
ATOM 765 N N . LYS A 1 89 ? -9.730 0.927 -5.949 1.00 37.59 89 LYS A N 1
ATOM 766 C CA . LYS A 1 89 ? -10.411 2.211 -5.845 1.00 37.59 89 LYS A CA 1
ATOM 767 C C . LYS A 1 89 ? -9.333 3.256 -5.587 1.00 37.59 89 LYS A C 1
ATOM 769 O O . LYS A 1 89 ? -8.648 3.211 -4.567 1.00 37.59 89 LYS A O 1
ATOM 774 N N . TYR A 1 90 ? -9.215 4.200 -6.516 1.00 39.31 90 TYR A N 1
ATOM 775 C CA . TYR A 1 90 ? -8.596 5.490 -6.264 1.00 39.31 90 TYR A CA 1
ATOM 776 C C . TYR A 1 90 ? -9.337 6.108 -5.081 1.00 39.31 90 TYR A C 1
ATOM 778 O O . TYR A 1 90 ? -10.453 6.605 -5.229 1.00 39.31 90 TYR A O 1
ATOM 786 N N . LEU A 1 91 ? -8.763 5.982 -3.889 1.00 41.31 91 LEU A N 1
ATOM 787 C CA . LEU A 1 91 ? -9.189 6.786 -2.761 1.00 41.31 91 LEU A CA 1
ATOM 788 C C . LEU A 1 91 ? -8.601 8.183 -3.019 1.00 41.31 91 LEU A C 1
ATOM 790 O O . LEU A 1 91 ? -7.382 8.273 -3.196 1.00 41.31 91 LEU A O 1
ATOM 794 N N . PRO A 1 92 ? -9.441 9.225 -3.175 1.00 36.16 92 PRO A N 1
ATOM 795 C CA . PRO A 1 92 ? -8.964 10.596 -3.337 1.00 36.16 92 PRO A CA 1
ATOM 796 C C . PRO A 1 92 ? -8.120 11.056 -2.138 1.00 36.16 92 PRO A C 1
ATOM 798 O O . PRO A 1 92 ? -8.224 10.446 -1.050 1.00 36.16 92 PRO A O 1
#

pLDDT: mean 75.28, std 16.13, range [35.47, 89.94]

=== Feature glossary ===
Legend for the data blocks above and below:

— What the protein is —

The amino-acid sequence is the protein's primary structure: the linear order of residues from the N-terminus to the C-terminus, written in one-letter code. Everything else here — the 3D coordinates, the secondary structure, the domain annotations — is ultimately a consequence of this string.

Database cross-references. InterPro integrates a dozen domain/family signature databases into unified entries with residue-range hits. GO terms attach function/process/location labels with evidence codes. CATH codes position the fold in a four-level structural taxonomy. Organism is the NCBI-taxonomy species name.

— Where its atoms are —

The mmCIF block holds the 3D Cartesian coordinates of each backbone atom (N, Cα, C, O) in ångströms. mmCIF is the PDB's canonical archive format — a tagged-loop text representation of the atomic model.

The six renders are orthographic views along the three Cartesian axes in both directions. Representation (cartoon, sticks, or surface) and color scheme (sequence-rainbow or by-chain) vary across proteins so the training set covers all the common visualization conventions.

— Local backbone conformation —

Secondary structure is the local, repeating backbone conformation. DSSP classifies it into eight states by reading the hydrogen-bond network: three helix types (H, G, I), two β types (E, B), two non-regular types (T, S), and unstructured coil (-).

SS3 is a coarse helix/strand/coil call (letters a/b/c) made by the P-SEA algorithm from inter-Cα distances and dihedrals. It is less detailed than DSSP but needs only Cα positions.

Backbone dihedral angles. Every residue except chain termini has a φ (preceding-C → N → Cα → C) and a ψ (N → Cα → C → next-N). They are reported in degrees following the IUPAC sign convention. Secondary structure is essentially a statement about which (φ, ψ) basin each residue occupies.

— Global shape and packing —

The geometric summary reports three shape descriptors. Rg (radius of gyration) measures how spread out the Cα atoms are about their centre of mass; compact globular proteins have small Rg, elongated or unfolded ones large. Cα contacts (<8 Å, |i−j|>4) count long-range residue pairs in spatial proximity — high for tightly packed folds, near zero for rods or random coil. The bounding-box extents give the protein's footprint along x, y, z in Å.

Solvent accessibility: the surface area of each residue that a 1.4 Å water probe can touch, in Å². When only backbone atoms are present the absolute values are lower than full-atom SASA (side chains contribute most of the area) and are flagged as backbone-only.

Plot images: a contact map (which residues are close in 3D, as an N×N binary image), a Ramachandran scatter (backbone torsion angles, revealing secondary-structure composition at a glance), and — for AlphaFold structures — a PAE heatmap (pairwise prediction confidence).

— Structural neighborhood —

Foldseek's 3Di representation compresses backbone geometry into a per-residue letter drawn from a learned twenty-state alphabet. It captures the tertiary interaction pattern around each residue — which residues are packed against it in space, regardless of where they are in sequence.

Structural nearest neighbors (via Foldseek easy-search vs the PDB). Reported per hit: target PDB id, E-value, and alignment TM-score. A TM-score above ~0.5 is the conventional threshold for 'same fold'.

— Confidence and disorder —

pLDDT (predicted Local Distance Difference Test) is AlphaFold's per-residue confidence score, ranging from 0 to 100. Values above 90 indicate high confidence (typically well-packed cores); 70–90 is confident; 50–70 low confidence; below 50 usually means the region is disordered or the prediction is unreliable there. AlphaFold stores pLDDT in the mmCIF B-factor column.

For experimental (PDB) structures, the B-factor (temperature factor) quantifies the positional spread of each atom in the crystal — a combination of thermal vibration and static disorder — in units of Å². High B-factors mark flexible loops or poorly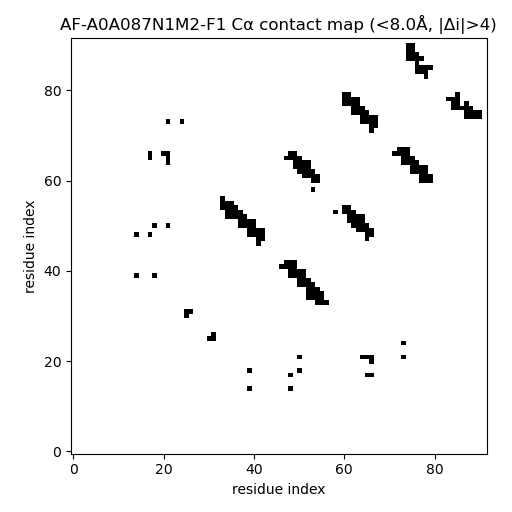 resolved regions; low B-factors mark the rigid, well-ordered core.

Predicted Aligned Error (PAE) is an AlphaFold confidence matrix: entry (i, j) is the expected error in the position of residue j, in ångströms, when the prediction is superimposed on the true structure at residue i. Low PAE within a block of residues means that block is internally rigid and well-predicted; high PAE between two blocks means their relative placement is uncertain even if each block individually is confident.